Protein AF-A0A520C4J8-F1 (afdb_monomer_lite)

Foldseek 3Di:
DDDPPQDQDAPDDDDDDDQDWRWRKDWPDALVDPPRQKTWIWTQTNVRDIDIWMWGADPVRFTDGPDPVCLCVQSVPDDVRQWDKDFLQDPVCCRPPLNRLLVSLVDGSSHPLRIDTAHPQQQDDDPVLLNVVNVVVLVVVCVVPVPDHNNRSNVSVSVQSVQLVVQCVVCNRHYSSPGDRD

Secondary structure (DSSP, 8-state):
--------B-----SS------BEEEEES-TTSTT-SEEEEEEEPTTS-EEEEEEEE-TTSPEE---TTHHHHHTTPPTT--SEEEESS-GGGTTSHHHHHHHTTT--TTSGGGEEEE-TTTS-S-HHHHHHHHHHHHHHHHHH-TT--HHHHHHHHHHHHHHHHHHHHH-TTS-GGG----

Radius of gyration: 16.21 Å; chains: 1; bounding box: 44×29×43 Å

Sequence (182 aa):
MPTSNGVIYTIQGDGVNATLSFAATIPIAGWTATTAKYVRKTVILSNGAKRTLVWQKNAAGVISFGDRGLLRKVLGLAVGDARKAHHVMPWEHCSEDIIQKAAGGDFHMNELLNGIPLTTAQHSGSHALYNQKVGLKLQELWNLNPNMSSQQAQTAVRNLAAQIKNWIYTHPNESINNVIIP

Structure (mmCIF, N/CA/C/O backbone):
data_AF-A0A520C4J8-F1
#
_entry.id   AF-A0A520C4J8-F1
#
loop_
_atom_site.group_PDB
_atom_site.id
_atom_site.type_symbol
_atom_site.label_atom_id
_atom_site.label_alt_id
_atom_site.label_comp_id
_atom_site.label_asym_id
_atom_site.label_entity_id
_atom_site.label_seq_id
_atom_site.pdbx_PDB_ins_code
_atom_site.Cartn_x
_atom_site.Cartn_y
_atom_site.Cartn_z
_atom_site.occupancy
_atom_site.B_iso_or_equiv
_atom_site.auth_seq_id
_atom_site.auth_comp_id
_atom_site.auth_asym_id
_atom_site.auth_atom_id
_atom_site.pdbx_PDB_model_num
ATOM 1 N N . MET A 1 1 ? -27.137 16.235 11.930 1.00 27.80 1 MET A N 1
ATOM 2 C CA . MET A 1 1 ? -26.882 16.522 10.502 1.00 27.80 1 MET A CA 1
ATOM 3 C C . MET A 1 1 ? -25.434 16.148 10.195 1.00 27.80 1 MET A C 1
ATOM 5 O O . MET A 1 1 ? -24.569 16.940 10.542 1.00 27.80 1 MET A O 1
ATOM 9 N N . PRO A 1 2 ? -25.098 14.964 9.656 1.00 35.78 2 PRO A N 1
ATOM 10 C CA . PRO A 1 2 ? -23.732 14.717 9.216 1.00 35.78 2 PRO A CA 1
ATOM 11 C C . PRO A 1 2 ? -23.594 15.120 7.745 1.00 35.78 2 PRO A C 1
ATOM 13 O O . PRO A 1 2 ? -24.166 14.494 6.855 1.00 35.78 2 PRO A O 1
ATOM 16 N N . THR A 1 3 ? -22.838 16.187 7.503 1.00 27.34 3 THR A N 1
ATOM 17 C CA . THR A 1 3 ? -22.383 16.628 6.183 1.00 27.34 3 THR A CA 1
ATOM 18 C C . THR A 1 3 ? -21.347 15.638 5.654 1.00 27.34 3 THR A C 1
ATOM 20 O O . THR A 1 3 ? -20.241 15.533 6.186 1.00 27.34 3 THR A O 1
ATOM 23 N N . SER A 1 4 ? -21.703 14.877 4.620 1.00 32.25 4 SER A N 1
ATOM 24 C CA . SER A 1 4 ? -20.758 14.044 3.875 1.00 32.25 4 SER A CA 1
ATOM 25 C C . SER A 1 4 ? -19.831 14.948 3.056 1.00 32.25 4 SER A C 1
ATOM 27 O O . SER A 1 4 ? -20.133 15.286 1.916 1.00 32.25 4 SER A O 1
ATOM 29 N N . ASN A 1 5 ? -18.710 15.368 3.641 1.00 31.20 5 ASN A N 1
ATOM 30 C CA . ASN A 1 5 ? -17.668 16.086 2.912 1.00 31.20 5 ASN A CA 1
ATOM 31 C C . ASN A 1 5 ? -16.913 15.076 2.036 1.00 31.20 5 ASN A C 1
ATOM 33 O O . ASN A 1 5 ? -16.029 14.363 2.508 1.00 31.20 5 ASN A O 1
ATOM 37 N N . GLY A 1 6 ? -17.312 14.962 0.769 1.00 34.34 6 GLY A N 1
ATOM 38 C CA . GLY A 1 6 ? -16.593 14.169 -0.225 1.00 34.34 6 GLY A CA 1
ATOM 39 C C . GLY A 1 6 ? -15.240 14.811 -0.523 1.00 34.34 6 GLY A C 1
ATOM 40 O O . GLY A 1 6 ? -15.180 15.843 -1.184 1.00 34.34 6 GLY A O 1
ATOM 41 N N . VAL A 1 7 ? -14.154 14.215 -0.031 1.00 36.91 7 VAL A N 1
ATOM 42 C CA . VAL A 1 7 ? -12.791 14.641 -0.371 1.00 36.91 7 VAL A CA 1
ATOM 43 C C . VAL A 1 7 ? -12.438 14.052 -1.736 1.00 36.91 7 VAL A C 1
ATOM 45 O O . VAL A 1 7 ? -12.295 12.839 -1.893 1.00 36.91 7 VAL A O 1
ATOM 48 N N . ILE A 1 8 ? -12.323 14.917 -2.742 1.00 40.69 8 ILE A N 1
ATOM 49 C CA . ILE A 1 8 ? -11.822 14.553 -4.069 1.00 40.69 8 ILE A CA 1
ATOM 50 C C . ILE A 1 8 ? -10.293 14.557 -3.991 1.00 40.69 8 ILE A C 1
ATOM 52 O O . ILE A 1 8 ? -9.687 15.602 -3.777 1.00 40.69 8 ILE A O 1
ATOM 56 N N . TYR A 1 9 ? -9.663 13.395 -4.163 1.00 41.91 9 TYR A N 1
ATOM 57 C CA . TYR A 1 9 ? -8.207 13.296 -4.239 1.00 41.91 9 TYR A CA 1
ATOM 58 C C . TYR A 1 9 ? -7.751 13.467 -5.692 1.00 41.91 9 TYR A C 1
ATOM 60 O O . TYR A 1 9 ? -7.893 12.562 -6.516 1.00 41.91 9 TYR A O 1
ATOM 68 N N . THR A 1 10 ? -7.172 14.620 -6.015 1.00 43.59 10 THR A N 1
ATOM 69 C CA . THR A 1 10 ? -6.452 14.834 -7.275 1.00 43.59 10 THR A CA 1
ATOM 70 C C . THR A 1 10 ? -4.987 14.459 -7.076 1.00 43.59 10 THR A C 1
ATOM 72 O O . THR A 1 10 ? -4.240 15.190 -6.432 1.00 43.59 10 THR A O 1
ATOM 75 N N . ILE A 1 11 ? -4.560 13.310 -7.606 1.00 49.72 11 ILE A N 1
ATOM 76 C CA . ILE A 1 11 ? -3.132 12.977 -7.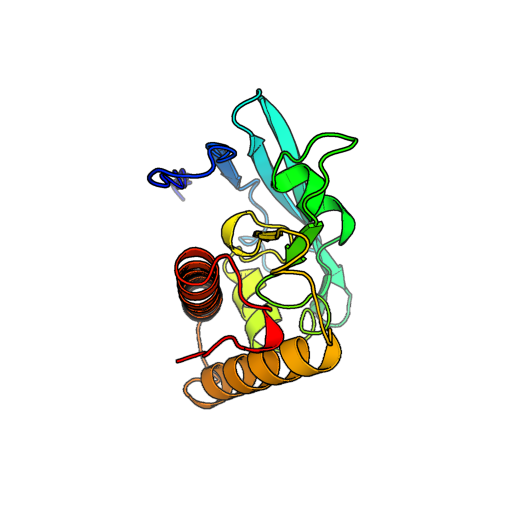674 1.00 49.72 11 ILE A CA 1
ATOM 77 C C . ILE A 1 11 ? -2.581 13.636 -8.937 1.00 49.72 11 ILE A C 1
ATOM 79 O O . ILE A 1 11 ? -2.686 13.092 -10.034 1.00 49.72 11 ILE A O 1
ATOM 83 N N . GLN A 1 12 ? -2.055 14.843 -8.773 1.00 39.50 12 GLN A N 1
ATOM 84 C CA . GLN A 1 12 ? -1.298 15.543 -9.801 1.00 39.50 12 GLN A CA 1
ATOM 85 C C . GLN A 1 12 ? 0.124 14.974 -9.787 1.00 39.50 12 GLN A C 1
ATOM 87 O O . GLN A 1 12 ? 0.702 14.793 -8.718 1.00 39.50 12 GLN A O 1
ATOM 92 N N . GLY A 1 13 ? 0.669 14.622 -10.946 1.00 43.41 13 GLY A N 1
ATOM 93 C CA . GLY A 1 13 ? 2.045 14.148 -11.034 1.00 43.41 13 GLY A CA 1
ATOM 94 C C . GLY A 1 13 ? 2.748 14.803 -12.200 1.00 43.41 13 GLY A C 1
ATOM 95 O O . GLY A 1 13 ? 2.216 14.853 -13.309 1.00 43.41 13 GLY A O 1
ATOM 96 N N . ASP A 1 14 ? 3.929 15.323 -11.901 1.00 36.53 14 ASP A N 1
ATOM 97 C CA . ASP A 1 14 ? 4.801 15.972 -12.859 1.00 36.53 14 ASP A CA 1
ATOM 98 C C . ASP A 1 14 ? 5.512 14.941 -13.749 1.00 36.53 14 ASP A C 1
ATOM 100 O O . ASP A 1 14 ? 6.178 14.011 -13.291 1.00 36.53 14 ASP A O 1
ATOM 104 N N . GLY A 1 15 ? 5.399 15.153 -15.060 1.00 39.50 15 GLY A N 1
ATOM 105 C CA . GLY A 1 15 ? 6.589 15.295 -15.896 1.00 39.50 15 GLY A CA 1
ATOM 106 C C . GLY A 1 15 ? 6.961 14.176 -16.865 1.00 39.50 15 GLY A C 1
ATOM 107 O O . GLY A 1 15 ? 7.181 14.492 -18.028 1.00 39.50 15 GLY A O 1
ATOM 108 N N . VAL A 1 16 ? 7.098 12.905 -16.452 1.00 39.94 16 VAL A N 1
ATOM 109 C CA . VAL A 1 16 ? 7.885 11.960 -17.298 1.00 39.94 16 VAL A CA 1
ATOM 110 C C . VAL A 1 16 ? 7.236 10.598 -17.595 1.00 39.94 16 VAL A C 1
ATOM 112 O O . VAL A 1 16 ? 7.769 9.848 -18.398 1.00 39.94 16 VAL A O 1
ATOM 115 N N . ASN A 1 17 ? 6.048 10.267 -17.072 1.00 39.53 17 ASN A N 1
ATOM 116 C CA . ASN A 1 17 ? 5.248 9.142 -17.600 1.00 39.53 17 ASN A CA 1
ATOM 117 C C . ASN A 1 17 ? 3.763 9.285 -17.226 1.00 39.53 17 ASN A C 1
ATOM 119 O O . ASN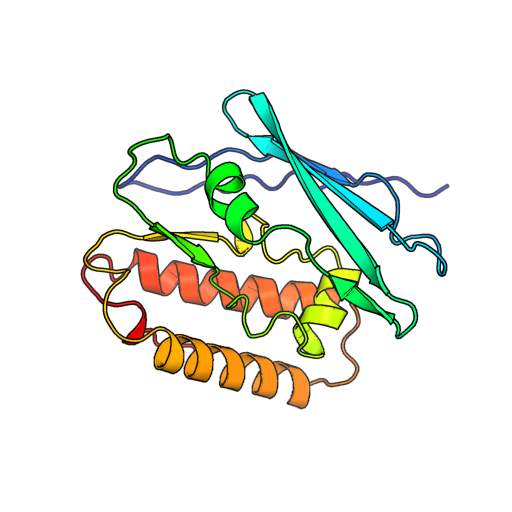 A 1 17 ? 3.275 8.734 -16.236 1.00 39.53 17 ASN A O 1
ATOM 123 N N . ALA A 1 18 ? 3.039 10.061 -18.033 1.00 38.69 18 ALA A N 1
ATOM 124 C CA . ALA A 1 18 ? 1.620 10.348 -17.873 1.00 38.69 18 ALA A CA 1
ATOM 125 C C . ALA A 1 18 ? 0.751 9.085 -18.050 1.00 38.69 18 ALA A C 1
ATOM 127 O O . ALA A 1 18 ? 0.352 8.698 -19.146 1.00 38.69 18 ALA A O 1
ATOM 128 N N . THR A 1 19 ? 0.408 8.435 -16.942 1.00 40.59 19 THR A N 1
ATOM 129 C CA . THR A 1 19 ? -0.822 7.631 -16.833 1.00 40.59 19 THR A CA 1
ATOM 130 C C . THR A 1 19 ? -1.435 7.845 -15.452 1.00 40.59 19 THR A C 1
ATOM 132 O O . THR A 1 19 ? -1.677 6.908 -14.698 1.00 40.59 19 THR A O 1
ATOM 135 N N . LEU A 1 20 ? -1.630 9.108 -15.075 1.00 45.38 20 LEU A N 1
ATOM 136 C CA . LEU A 1 20 ? -2.304 9.459 -13.831 1.00 45.38 20 LEU A CA 1
ATOM 137 C C . LEU A 1 20 ? -3.797 9.612 -14.103 1.00 45.38 20 LEU A C 1
ATOM 139 O O . LEU A 1 20 ? -4.229 10.463 -14.876 1.00 45.38 20 LEU A O 1
ATOM 143 N N . SER A 1 21 ? -4.589 8.738 -13.487 1.00 45.47 21 SER A N 1
ATOM 144 C CA . SER A 1 21 ? -6.041 8.870 -13.481 1.00 45.47 21 SER A CA 1
ATOM 145 C C . SER A 1 21 ? -6.438 9.851 -12.382 1.00 45.47 21 SER A C 1
ATOM 147 O O . SER A 1 21 ? -6.218 9.574 -11.204 1.00 45.47 21 SER A O 1
ATOM 149 N N . PHE A 1 22 ? -7.052 10.977 -12.751 1.00 46.56 22 PHE A N 1
ATOM 150 C CA . PHE A 1 22 ? -7.845 11.775 -11.817 1.00 46.56 22 PHE A CA 1
ATOM 151 C C . PHE A 1 22 ? -8.946 10.874 -11.244 1.00 46.56 22 PHE A C 1
ATOM 153 O O . PHE A 1 22 ? -9.704 10.279 -12.011 1.00 46.56 22 PHE A O 1
ATOM 160 N N . ALA A 1 23 ? -8.985 10.722 -9.918 1.00 51.03 23 ALA A N 1
ATOM 161 C CA . ALA A 1 23 ? -9.887 9.802 -9.241 1.00 51.03 23 ALA A CA 1
ATOM 162 C C . ALA A 1 23 ? -10.861 10.548 -8.322 1.00 51.03 23 ALA A C 1
ATOM 164 O O . ALA A 1 23 ? -10.526 10.890 -7.189 1.00 51.03 23 ALA A O 1
ATOM 165 N N . ALA A 1 24 ? -12.100 10.758 -8.775 1.00 51.16 24 ALA A N 1
ATOM 166 C CA . ALA A 1 24 ? -13.166 11.170 -7.865 1.00 51.16 24 ALA A CA 1
ATOM 167 C C . ALA A 1 24 ? -13.575 9.956 -7.018 1.00 51.16 24 ALA A C 1
ATOM 169 O O . ALA A 1 24 ? -13.951 8.907 -7.550 1.00 51.16 24 ALA A O 1
ATOM 170 N N . THR A 1 25 ? -13.460 10.091 -5.699 1.00 53.34 25 THR A N 1
ATOM 171 C CA . THR A 1 25 ? -13.790 9.037 -4.740 1.00 53.34 25 THR A CA 1
ATOM 172 C C . THR A 1 25 ? -15.072 9.417 -4.019 1.00 53.34 25 THR A C 1
ATOM 174 O O . THR A 1 25 ? -15.101 10.399 -3.283 1.00 53.34 25 THR A O 1
ATOM 177 N N . ILE A 1 26 ? -16.138 8.646 -4.234 1.00 55.16 26 ILE A N 1
ATOM 178 C CA . ILE A 1 26 ? -17.414 8.852 -3.540 1.00 55.16 26 ILE A CA 1
ATOM 179 C C . ILE A 1 26 ? -17.535 7.767 -2.464 1.00 55.16 26 ILE A C 1
ATOM 181 O O . ILE A 1 26 ? -17.667 6.583 -2.817 1.00 55.16 26 ILE A O 1
ATOM 185 N N . PRO A 1 27 ? -17.472 8.123 -1.166 1.00 54.81 27 PRO A N 1
ATOM 186 C CA . PRO A 1 27 ? -17.758 7.171 -0.106 1.00 54.81 27 PRO A CA 1
ATOM 187 C C . PRO A 1 27 ? -19.246 6.808 -0.164 1.00 54.81 27 PRO A C 1
ATOM 189 O O . PRO A 1 27 ? -20.109 7.680 -0.077 1.00 54.81 27 PRO A O 1
ATOM 192 N N . ILE A 1 28 ? -19.563 5.521 -0.311 1.00 53.94 28 ILE A N 1
ATOM 193 C CA . ILE A 1 28 ? -20.928 5.032 -0.101 1.00 53.94 28 ILE A CA 1
ATOM 194 C C . ILE A 1 28 ? -20.986 4.683 1.384 1.00 53.94 28 ILE A C 1
ATOM 196 O O . ILE A 1 28 ? -20.306 3.756 1.825 1.00 53.94 28 ILE A O 1
ATOM 200 N N . ALA A 1 29 ? -21.704 5.501 2.157 1.00 51.22 29 ALA A N 1
ATOM 201 C CA . ALA A 1 29 ? -21.767 5.436 3.615 1.00 51.22 29 ALA A CA 1
ATOM 202 C C . ALA A 1 29 ? -21.862 3.986 4.131 1.00 51.22 29 ALA A C 1
ATOM 204 O O . ALA A 1 29 ? -22.752 3.235 3.736 1.00 51.22 29 ALA A O 1
ATOM 205 N N . GLY A 1 30 ? -20.926 3.598 5.002 1.00 49.72 30 GLY A N 1
ATOM 206 C CA . GLY A 1 30 ? -20.876 2.254 5.582 1.00 49.72 30 GLY A CA 1
ATOM 207 C C . GLY A 1 30 ? -20.142 2.200 6.919 1.00 49.72 30 GLY A C 1
ATOM 208 O O . GLY A 1 30 ? -20.651 1.612 7.859 1.00 49.72 30 GLY A O 1
ATOM 209 N N . TRP A 1 31 ? -19.013 2.896 7.079 1.00 54.88 31 TRP A N 1
ATOM 210 C CA . TRP A 1 31 ? -18.267 2.893 8.351 1.00 54.88 31 TRP A CA 1
ATOM 211 C C . TRP A 1 31 ? -18.985 3.575 9.531 1.00 54.88 31 TRP A C 1
ATOM 213 O O . TRP A 1 31 ? -18.548 3.432 10.668 1.00 54.88 31 TRP A O 1
ATOM 223 N N . THR A 1 32 ? -20.081 4.306 9.295 1.00 51.31 32 THR A N 1
ATOM 224 C CA . THR A 1 32 ? -20.830 5.025 10.341 1.00 51.31 32 THR A CA 1
ATOM 225 C C . THR A 1 32 ? -21.759 4.136 11.170 1.00 51.31 32 THR A C 1
ATOM 227 O O . THR A 1 32 ? -22.229 4.576 12.216 1.00 51.31 32 THR A O 1
ATOM 230 N N . ALA A 1 33 ? -22.021 2.897 10.742 1.00 56.47 33 ALA A N 1
ATOM 231 C CA . ALA A 1 33 ? -22.778 1.924 11.521 1.00 56.47 33 ALA A CA 1
ATOM 232 C C . ALA A 1 33 ? -21.819 0.892 12.131 1.00 56.47 33 ALA A C 1
ATOM 234 O O . ALA A 1 33 ? -21.119 0.185 11.407 1.00 56.47 33 ALA A O 1
ATOM 235 N N . THR A 1 34 ? -21.821 0.751 13.459 1.00 51.22 34 THR A N 1
ATOM 236 C CA . THR A 1 34 ? -20.976 -0.200 14.216 1.00 51.22 34 THR A CA 1
ATOM 237 C C . THR A 1 34 ? -21.133 -1.658 13.744 1.00 51.22 34 THR A C 1
ATOM 239 O O . THR A 1 34 ? -20.258 -2.492 13.971 1.00 51.22 34 THR A O 1
ATOM 242 N N . THR A 1 35 ? -22.234 -1.963 13.050 1.00 57.34 35 THR A N 1
ATOM 243 C CA . THR A 1 35 ? -22.610 -3.279 12.513 1.00 57.34 35 THR A CA 1
ATOM 244 C C . THR A 1 35 ? -22.330 -3.457 11.019 1.00 57.34 35 THR A C 1
ATOM 246 O O . THR A 1 35 ? -22.670 -4.502 10.459 1.00 57.34 35 THR A O 1
ATOM 249 N N . ALA A 1 36 ? -21.738 -2.471 10.338 1.00 65.38 36 ALA A N 1
ATOM 250 C CA . ALA A 1 36 ? -21.534 -2.546 8.898 1.00 65.38 36 ALA A CA 1
ATOM 251 C C . ALA A 1 36 ? -20.595 -3.699 8.520 1.00 65.38 36 ALA A C 1
ATOM 253 O O . ALA A 1 36 ? -19.377 -3.645 8.681 1.00 65.38 36 ALA A O 1
ATOM 254 N N . LYS A 1 37 ? -21.197 -4.764 7.989 1.00 72.38 37 LYS A N 1
ATOM 255 C CA . LYS A 1 37 ? -20.499 -5.951 7.484 1.00 72.38 37 LYS A CA 1
ATOM 256 C C . LYS A 1 37 ? -19.856 -5.705 6.116 1.00 72.38 37 LYS A C 1
ATOM 258 O O . LYS A 1 37 ? -18.888 -6.374 5.763 1.00 72.38 37 LYS A O 1
ATOM 263 N N . TYR A 1 38 ? -20.391 -4.741 5.366 1.00 80.88 38 TYR A N 1
ATOM 264 C CA . TYR A 1 38 ? -19.965 -4.394 4.017 1.00 80.88 38 TYR A CA 1
ATOM 265 C C . TYR A 1 38 ? -19.869 -2.881 3.872 1.00 80.88 38 TYR A C 1
ATOM 267 O O . TYR A 1 38 ? -20.857 -2.176 4.069 1.00 80.88 38 TYR A O 1
ATOM 275 N N . VAL A 1 39 ? -18.699 -2.396 3.468 1.00 86.94 39 VAL A N 1
ATOM 276 C CA . VAL A 1 39 ? -18.497 -0.999 3.074 1.00 86.94 39 VAL A CA 1
ATOM 277 C C . VAL A 1 39 ? -18.049 -0.964 1.622 1.00 86.94 39 VAL A C 1
ATOM 279 O O . VAL A 1 39 ? -17.351 -1.870 1.161 1.00 86.94 39 VAL A O 1
ATOM 282 N N . ARG A 1 40 ? -18.474 0.058 0.875 1.00 86.81 40 ARG A N 1
ATOM 283 C CA . ARG A 1 40 ? -18.131 0.217 -0.539 1.00 86.81 40 ARG A CA 1
ATOM 284 C C . ARG A 1 40 ? -17.644 1.626 -0.828 1.00 86.81 40 ARG A C 1
ATOM 286 O O . ARG A 1 40 ? -18.180 2.604 -0.316 1.00 86.81 40 ARG A O 1
ATOM 293 N N . LYS A 1 41 ? -16.659 1.727 -1.711 1.00 86.44 41 LYS A N 1
ATOM 294 C CA . LYS A 1 41 ? -16.135 3.001 -2.203 1.00 86.44 41 LYS A CA 1
ATOM 295 C C . LYS A 1 41 ? -15.984 2.931 -3.702 1.00 86.44 41 LYS A C 1
ATOM 297 O O . LYS A 1 41 ? -15.349 2.012 -4.212 1.00 86.44 41 LYS A O 1
ATOM 302 N N . THR A 1 42 ? -16.575 3.887 -4.408 1.00 86.12 42 THR A N 1
ATOM 303 C CA . THR A 1 42 ? -16.452 3.944 -5.865 1.00 86.12 42 THR A CA 1
ATOM 304 C C . THR A 1 42 ? -15.357 4.925 -6.244 1.00 86.12 42 THR A C 1
ATOM 306 O O . THR A 1 42 ? -15.400 6.091 -5.858 1.00 86.12 42 THR A O 1
ATOM 309 N N . VAL A 1 43 ? -14.395 4.425 -7.011 1.00 85.06 43 VAL A N 1
ATOM 310 C CA . VAL A 1 43 ? -13.335 5.183 -7.667 1.00 85.06 43 VAL A CA 1
ATOM 311 C C . VAL A 1 43 ? -13.751 5.391 -9.117 1.00 85.06 43 VAL A C 1
ATOM 313 O O . VAL A 1 43 ? -14.033 4.423 -9.829 1.00 85.06 43 VAL A O 1
ATOM 316 N N . ILE A 1 44 ? -13.816 6.645 -9.549 1.00 83.94 44 ILE A N 1
ATOM 317 C CA . ILE A 1 44 ? -14.094 7.014 -10.939 1.00 83.94 44 ILE A CA 1
ATOM 318 C C . ILE A 1 44 ? -12.773 7.428 -11.574 1.00 83.94 44 ILE A C 1
ATOM 320 O O . ILE A 1 44 ? -12.169 8.388 -11.117 1.00 83.94 44 ILE A O 1
ATOM 324 N N . LEU A 1 45 ? -12.324 6.696 -12.589 1.00 81.38 45 LEU A N 1
ATOM 325 C CA . LEU A 1 45 ? -11.083 6.968 -13.316 1.00 81.38 45 LEU A CA 1
ATOM 326 C C . LEU A 1 45 ? -11.265 8.137 -14.293 1.00 81.38 45 LEU A C 1
ATOM 328 O O . LEU A 1 45 ? -12.389 8.479 -14.661 1.00 81.38 45 LEU A O 1
ATOM 332 N N . SER A 1 46 ? -10.159 8.694 -14.788 1.00 74.44 46 SER A N 1
ATOM 333 C CA . SER A 1 46 ? -10.173 9.818 -15.738 1.00 74.44 46 SER A CA 1
ATOM 334 C C . SER A 1 46 ? -10.900 9.504 -17.048 1.00 74.44 46 SER A C 1
ATOM 336 O O . SER A 1 46 ? -11.473 10.394 -17.663 1.00 74.44 46 SER A O 1
ATOM 338 N N . ASN A 1 47 ? -10.936 8.234 -17.454 1.00 76.56 47 ASN A N 1
ATOM 339 C CA . ASN A 1 47 ? -11.698 7.763 -18.614 1.00 76.56 47 ASN A CA 1
ATOM 340 C C . ASN A 1 47 ? -13.191 7.508 -18.312 1.00 76.56 47 ASN A C 1
ATOM 342 O O . ASN A 1 47 ? -13.879 6.866 -19.103 1.00 76.56 47 ASN A O 1
ATOM 346 N N . GLY A 1 48 ? -13.686 7.928 -17.145 1.00 81.56 48 GLY A N 1
ATOM 347 C CA . GLY A 1 48 ? -15.065 7.725 -16.696 1.00 81.56 48 GLY A CA 1
ATOM 348 C C . GLY A 1 48 ? -15.375 6.312 -16.192 1.00 81.56 48 GLY A C 1
ATOM 349 O O . GLY A 1 48 ? -16.468 6.074 -15.667 1.00 81.56 48 GLY A O 1
ATOM 350 N N . ALA A 1 49 ? -14.441 5.360 -16.300 1.00 85.44 49 ALA A N 1
ATOM 351 C CA . ALA A 1 49 ? -14.671 4.002 -15.829 1.00 85.44 49 ALA A CA 1
ATOM 352 C C . ALA A 1 49 ? -14.741 3.956 -14.297 1.00 85.44 49 ALA A C 1
ATOM 354 O O . ALA A 1 49 ? -13.910 4.522 -13.588 1.00 85.44 49 ALA A O 1
ATOM 355 N N . LYS A 1 50 ? -15.732 3.229 -13.778 1.00 88.75 50 LYS A N 1
ATOM 356 C CA . LYS A 1 50 ? -15.976 3.099 -12.337 1.00 88.75 50 LYS A CA 1
ATOM 357 C C . LYS A 1 50 ? -15.405 1.788 -11.808 1.00 88.75 50 LYS A C 1
ATOM 359 O O . LYS A 1 50 ? -15.518 0.744 -12.461 1.00 88.75 50 LYS A O 1
ATOM 364 N N . ARG A 1 51 ? -14.791 1.827 -10.628 1.00 89.38 51 ARG A N 1
ATOM 365 C CA . ARG A 1 51 ? -14.303 0.659 -9.880 1.00 89.38 51 ARG A CA 1
ATOM 366 C C . ARG A 1 51 ? -14.815 0.740 -8.454 1.00 89.38 51 ARG A C 1
ATOM 368 O O . ARG A 1 51 ? -14.696 1.784 -7.826 1.00 89.38 51 ARG A O 1
ATOM 375 N N . THR A 1 52 ? -15.362 -0.351 -7.937 1.00 90.62 52 THR A N 1
ATOM 376 C CA . THR A 1 52 ? -15.865 -0.398 -6.562 1.00 90.62 52 THR A CA 1
ATOM 377 C C . THR A 1 52 ? -14.910 -1.199 -5.694 1.00 90.62 52 THR A C 1
ATOM 379 O O . THR A 1 52 ? -14.690 -2.383 -5.926 1.00 90.62 52 THR A O 1
ATOM 382 N N . LEU A 1 53 ? -14.349 -0.526 -4.700 1.00 92.69 53 LEU A N 1
ATOM 383 C CA . LEU A 1 53 ? -13.583 -1.100 -3.607 1.00 92.69 53 LEU A CA 1
ATOM 384 C C . LEU A 1 53 ? -14.560 -1.585 -2.534 1.00 92.69 53 LEU A C 1
ATOM 386 O O . LEU A 1 53 ? -15.561 -0.910 -2.269 1.00 92.69 53 LEU A O 1
ATOM 390 N N . VAL A 1 54 ? -14.296 -2.750 -1.949 1.00 91.94 54 VAL A N 1
ATOM 391 C CA . VAL A 1 54 ? -15.203 -3.403 -1.001 1.00 91.94 54 VAL A CA 1
ATOM 392 C C . VAL A 1 54 ? -14.413 -3.850 0.216 1.00 91.94 54 VAL A C 1
ATOM 394 O O . VAL A 1 54 ? -13.482 -4.640 0.096 1.00 91.94 54 VAL A O 1
ATOM 397 N N . TRP A 1 55 ? -14.850 -3.395 1.385 1.00 92.62 55 TRP A N 1
ATOM 398 C CA . TRP A 1 55 ? -14.436 -3.955 2.662 1.00 92.62 55 TRP A CA 1
ATOM 399 C C . TRP A 1 55 ? -15.524 -4.902 3.130 1.00 92.62 55 TRP A C 1
ATOM 401 O O . TRP A 1 55 ? -16.691 -4.511 3.229 1.00 92.62 55 TRP A O 1
ATOM 411 N N . GLN A 1 56 ? -15.148 -6.137 3.430 1.00 92.12 56 GLN A N 1
ATOM 412 C CA . GLN A 1 56 ? -16.047 -7.122 4.013 1.00 92.12 56 GLN A CA 1
ATOM 413 C C . GLN A 1 56 ? -15.478 -7.587 5.348 1.00 92.12 56 GLN A C 1
ATOM 415 O O . GLN A 1 56 ? -14.423 -8.222 5.390 1.00 92.12 56 GLN A O 1
ATOM 420 N N . LYS A 1 57 ? -16.196 -7.283 6.430 1.00 90.12 57 LYS A N 1
ATOM 421 C CA . LYS A 1 57 ? -15.845 -7.677 7.794 1.00 90.12 57 LYS A CA 1
ATOM 422 C C . LYS A 1 57 ? -16.408 -9.068 8.088 1.00 90.12 57 LYS A C 1
ATOM 424 O O . LYS A 1 57 ? -17.600 -9.317 7.884 1.00 90.12 57 LYS A O 1
ATOM 429 N N . ASN A 1 58 ? -15.561 -9.994 8.525 1.00 89.44 58 ASN A N 1
ATOM 430 C CA . ASN A 1 58 ? -15.988 -11.332 8.935 1.00 89.44 58 ASN A CA 1
ATOM 431 C C . ASN A 1 58 ? -16.497 -11.342 10.393 1.00 89.44 58 ASN A C 1
ATOM 433 O O . ASN A 1 58 ? -16.490 -10.317 11.075 1.00 89.44 58 ASN A O 1
ATOM 437 N N . ALA A 1 59 ? -16.956 -12.502 10.877 1.00 86.88 59 ALA A N 1
ATOM 438 C CA . ALA A 1 59 ? -17.489 -12.643 12.237 1.00 86.88 59 ALA A CA 1
ATOM 439 C C . ALA A 1 59 ? -16.442 -12.377 13.338 1.00 86.88 59 ALA A C 1
ATOM 441 O O . ALA A 1 59 ? -16.801 -11.891 14.403 1.00 86.88 59 ALA A O 1
ATOM 442 N N . ALA A 1 60 ? -15.158 -12.631 13.063 1.00 87.12 60 ALA A N 1
ATOM 443 C CA . ALA A 1 60 ? -14.041 -12.324 13.962 1.00 87.12 60 ALA A CA 1
ATOM 444 C C . ALA A 1 60 ? -13.623 -10.841 13.919 1.00 87.12 60 ALA A C 1
ATOM 446 O O . ALA A 1 60 ? -12.701 -10.426 14.611 1.00 87.12 60 ALA A O 1
ATOM 447 N N . GLY A 1 61 ? -14.283 -10.031 13.090 1.00 87.00 61 GLY A N 1
ATOM 448 C CA . GLY A 1 61 ? -14.006 -8.612 12.948 1.00 87.00 61 GLY A CA 1
ATOM 449 C C . GLY A 1 61 ? -12.861 -8.256 11.999 1.00 87.00 61 GLY A C 1
ATOM 450 O O . GLY A 1 61 ? -12.602 -7.067 11.825 1.00 87.00 61 GLY A O 1
ATOM 451 N N . VAL A 1 62 ? -12.247 -9.242 11.342 1.00 91.88 62 VAL A N 1
ATOM 452 C CA . VAL A 1 62 ? -11.196 -9.038 10.336 1.00 91.88 62 VAL A CA 1
ATOM 453 C C . VAL A 1 62 ? -11.821 -8.601 9.015 1.00 91.88 62 VAL A C 1
ATOM 455 O O . VAL A 1 62 ? -12.818 -9.164 8.549 1.00 91.88 62 VAL A O 1
ATOM 458 N N . ILE A 1 63 ? -11.225 -7.587 8.406 1.00 94.38 63 ILE A N 1
ATOM 459 C CA . ILE A 1 63 ? -11.652 -6.966 7.162 1.00 94.38 63 ILE A CA 1
ATOM 460 C C . ILE A 1 63 ? -10.889 -7.588 5.994 1.00 94.38 63 ILE A C 1
ATOM 462 O O . ILE A 1 63 ? -9.660 -7.599 5.958 1.00 94.38 63 ILE A O 1
ATOM 466 N N . SER A 1 64 ? -11.641 -8.060 5.006 1.00 94.94 64 SER A N 1
ATOM 467 C CA . SER A 1 64 ? -11.145 -8.449 3.686 1.00 94.94 64 SER A CA 1
ATOM 468 C C . SER A 1 64 ? -11.355 -7.317 2.675 1.00 94.94 64 SER A C 1
ATOM 470 O O . SER A 1 64 ? -12.325 -6.565 2.776 1.00 94.94 64 SER A O 1
ATOM 472 N N . PHE A 1 65 ? -10.457 -7.212 1.692 1.00 95.88 65 PHE A N 1
ATOM 473 C CA . PHE A 1 65 ? -10.402 -6.119 0.703 1.00 95.88 65 PHE A CA 1
ATOM 474 C C . PHE A 1 65 ? -10.839 -6.551 -0.713 1.00 95.88 65 PHE A C 1
ATOM 476 O O . PHE A 1 65 ? -10.493 -5.917 -1.715 1.00 95.88 65 PHE A O 1
ATOM 483 N N . GLY A 1 66 ? -11.560 -7.672 -0.810 1.00 93.56 66 GLY A N 1
ATOM 484 C CA . GLY A 1 66 ? -11.996 -8.254 -2.078 1.00 93.56 66 GLY A CA 1
ATOM 485 C C . GLY A 1 66 ? -10.844 -8.800 -2.929 1.00 93.56 66 GLY A C 1
ATOM 486 O O . GLY A 1 66 ? -9.900 -9.397 -2.417 1.00 93.56 66 GLY A O 1
ATOM 487 N N . ASP A 1 67 ? -10.949 -8.620 -4.246 1.00 94.25 67 ASP A N 1
ATOM 488 C CA . ASP A 1 67 ? -10.000 -9.151 -5.230 1.00 94.25 67 ASP A CA 1
ATOM 489 C C . ASP A 1 67 ? -8.722 -8.299 -5.325 1.00 94.25 67 ASP A C 1
ATOM 491 O O . ASP A 1 67 ? -8.772 -7.132 -5.722 1.00 94.25 67 ASP A O 1
ATOM 495 N N . ARG A 1 68 ? -7.558 -8.895 -5.038 1.00 94.06 68 ARG A N 1
ATOM 496 C CA . ARG A 1 68 ? -6.230 -8.276 -5.214 1.00 94.06 68 ARG A CA 1
ATOM 497 C C . ARG A 1 68 ? -5.984 -7.791 -6.649 1.00 94.06 68 ARG A C 1
ATOM 499 O O . ARG A 1 68 ? -5.318 -6.776 -6.854 1.00 94.06 68 ARG A O 1
ATOM 506 N N . GLY A 1 69 ? -6.529 -8.484 -7.650 1.00 93.75 69 GLY A N 1
ATOM 507 C CA . GLY A 1 69 ? -6.380 -8.142 -9.068 1.00 93.75 69 GLY A CA 1
ATOM 508 C C . GLY A 1 69 ? -7.043 -6.817 -9.463 1.00 93.75 69 GLY A C 1
ATOM 509 O O . GLY A 1 69 ? -6.705 -6.234 -10.501 1.00 93.75 69 GLY A O 1
ATOM 510 N N . LEU A 1 70 ? -7.942 -6.287 -8.625 1.00 95.12 70 LEU A N 1
ATOM 511 C CA . LEU A 1 70 ? -8.641 -5.028 -8.875 1.00 95.12 70 LEU A CA 1
ATOM 512 C C . LEU A 1 70 ? -7.687 -3.831 -8.975 1.00 95.12 70 LEU A C 1
ATOM 514 O O . LEU A 1 70 ? -7.992 -2.893 -9.716 1.00 95.12 70 LEU A O 1
ATOM 518 N N . LEU A 1 71 ? -6.524 -3.868 -8.310 1.00 95.00 71 LEU A N 1
ATOM 519 C CA . LEU A 1 71 ? -5.575 -2.753 -8.334 1.00 95.00 71 LEU A CA 1
ATOM 520 C C . LEU A 1 71 ? -5.161 -2.370 -9.758 1.00 95.00 71 LEU A C 1
ATOM 522 O O . LEU A 1 71 ? -5.152 -1.188 -10.093 1.00 95.00 71 LEU A O 1
ATOM 526 N N . ARG A 1 72 ? -4.886 -3.346 -10.636 1.00 94.19 72 ARG A N 1
ATOM 527 C CA . ARG A 1 72 ? -4.510 -3.060 -12.033 1.00 94.19 72 ARG A CA 1
ATOM 528 C C . ARG A 1 72 ? -5.577 -2.227 -12.741 1.00 94.19 72 ARG A C 1
ATOM 530 O O . ARG A 1 72 ? -5.261 -1.305 -13.488 1.00 94.19 72 ARG A O 1
ATOM 537 N N . LYS A 1 73 ? -6.844 -2.544 -12.471 1.00 92.62 73 LYS A N 1
ATOM 538 C CA . LYS A 1 73 ? -7.993 -1.835 -13.029 1.00 92.62 73 LYS A CA 1
ATOM 539 C C . LYS A 1 73 ? -8.172 -0.452 -12.399 1.00 92.62 73 LYS A C 1
ATOM 541 O O . LYS A 1 73 ? -8.652 0.430 -13.099 1.00 92.62 73 LYS A O 1
ATOM 546 N N . VAL A 1 74 ? -7.820 -0.269 -11.122 1.00 91.44 74 VAL A N 1
ATOM 547 C CA . VAL A 1 74 ? -7.825 1.033 -10.418 1.00 91.44 74 VAL A CA 1
ATOM 548 C C . VAL A 1 74 ? -6.682 1.935 -10.887 1.00 91.44 74 VAL A C 1
ATOM 550 O O . VAL A 1 74 ? -6.849 3.144 -10.957 1.00 91.44 74 VAL A O 1
ATOM 553 N N . LEU A 1 75 ? -5.546 1.362 -11.280 1.00 90.75 75 LEU A N 1
ATOM 554 C CA . LEU A 1 75 ? -4.443 2.099 -11.900 1.00 90.75 75 LEU A CA 1
ATOM 555 C C . LEU A 1 75 ? -4.724 2.492 -13.358 1.00 90.75 75 LEU A C 1
ATOM 557 O O . LEU A 1 75 ? -3.914 3.182 -13.967 1.00 90.75 75 LEU A O 1
ATOM 561 N N . GLY A 1 76 ? -5.842 2.041 -13.936 1.00 89.69 76 GLY A N 1
ATOM 562 C CA . GLY A 1 76 ? -6.193 2.337 -15.324 1.00 89.69 76 GLY A CA 1
ATOM 563 C C . GLY A 1 76 ? -5.264 1.688 -16.354 1.00 89.69 76 GLY A C 1
ATOM 564 O O . GLY A 1 76 ? -5.236 2.133 -17.498 1.00 89.69 76 GLY A O 1
ATOM 565 N N . LEU A 1 77 ? -4.511 0.644 -15.982 1.00 89.69 77 LEU A N 1
ATOM 566 C CA . LEU A 1 77 ? -3.595 -0.024 -16.908 1.00 89.69 77 LEU A CA 1
ATOM 567 C C . LEU A 1 77 ? -4.380 -0.820 -17.950 1.00 89.69 77 LEU A C 1
ATOM 569 O O . LEU A 1 77 ? -5.181 -1.698 -17.608 1.00 89.69 77 LEU A O 1
ATOM 573 N N . ALA A 1 78 ? -4.118 -0.530 -19.222 1.00 88.44 78 ALA A N 1
ATOM 574 C CA . ALA A 1 78 ? -4.752 -1.210 -20.338 1.00 88.44 78 ALA A CA 1
ATOM 575 C C . ALA A 1 78 ? -4.367 -2.700 -20.398 1.00 88.44 78 ALA A C 1
ATOM 577 O O . ALA A 1 78 ? -3.357 -3.160 -19.840 1.00 88.44 78 ALA A O 1
ATOM 578 N N . VAL A 1 79 ? -5.188 -3.474 -21.108 1.00 87.44 79 VAL A N 1
ATOM 579 C CA . VAL A 1 79 ? -4.813 -4.830 -21.520 1.00 87.44 79 VAL A CA 1
ATOM 580 C C . VAL A 1 79 ? -3.574 -4.717 -22.412 1.00 87.44 79 VAL A C 1
ATOM 582 O O . VAL A 1 79 ? -3.541 -3.887 -23.312 1.0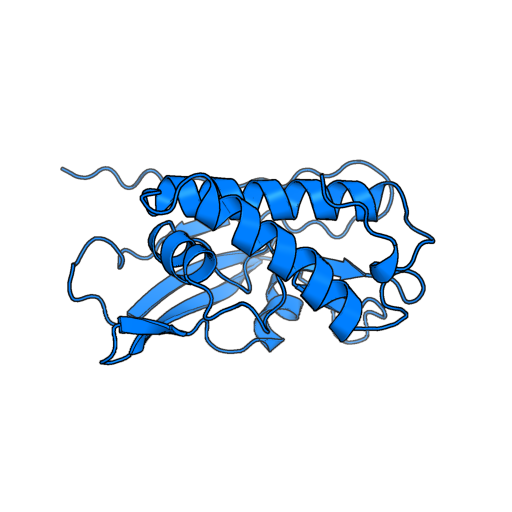0 87.44 79 VAL A O 1
ATOM 585 N N . GLY A 1 80 ? -2.539 -5.507 -22.122 1.00 89.50 80 GLY A N 1
ATOM 586 C CA . GLY A 1 80 ? -1.263 -5.458 -22.844 1.00 89.50 80 GLY A CA 1
ATOM 587 C C . GLY A 1 80 ? -0.239 -4.443 -22.320 1.00 89.50 80 GLY A C 1
ATOM 588 O O . GLY A 1 80 ? 0.909 -4.503 -22.745 1.00 89.50 80 GLY A O 1
ATOM 589 N N . ASP A 1 81 ? -0.585 -3.563 -21.368 1.00 90.88 81 ASP A N 1
ATOM 590 C CA . ASP A 1 81 ? 0.412 -2.676 -20.745 1.00 90.88 81 ASP A CA 1
ATOM 591 C C . ASP A 1 81 ? 1.496 -3.514 -20.04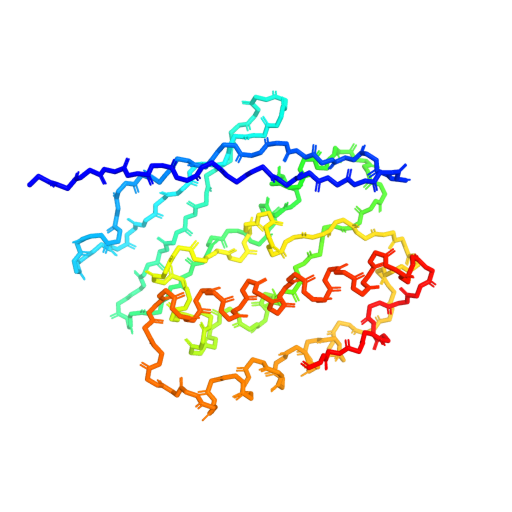3 1.00 90.88 81 ASP A C 1
ATOM 593 O O . ASP A 1 81 ? 1.188 -4.333 -19.165 1.00 90.88 81 ASP A O 1
ATOM 597 N N . ALA A 1 82 ? 2.753 -3.310 -20.449 1.00 92.94 82 ALA A N 1
ATOM 598 C CA . ALA A 1 82 ? 3.907 -4.067 -19.976 1.00 92.94 82 ALA A CA 1
ATOM 599 C C . ALA A 1 82 ? 4.185 -3.852 -18.479 1.00 92.94 82 ALA A C 1
ATOM 601 O O . ALA A 1 82 ? 4.721 -4.751 -17.819 1.00 92.94 82 ALA A O 1
ATOM 602 N N . ARG A 1 83 ? 3.784 -2.696 -17.930 1.00 94.25 83 ARG A N 1
ATOM 603 C CA . ARG A 1 83 ? 3.978 -2.358 -16.519 1.00 94.25 83 ARG A CA 1
ATOM 604 C C . ARG A 1 83 ? 3.164 -3.279 -15.619 1.00 94.25 83 ARG A C 1
ATOM 606 O O . ARG A 1 83 ? 2.042 -3.701 -15.938 1.00 94.25 83 ARG A O 1
ATOM 613 N N . LYS A 1 84 ? 3.722 -3.579 -14.451 1.00 94.44 84 LYS A N 1
ATOM 614 C CA . LYS A 1 84 ? 3.086 -4.421 -13.435 1.00 94.44 84 LYS A CA 1
ATOM 615 C C . LYS A 1 84 ? 2.417 -3.540 -12.389 1.00 94.44 84 LYS A C 1
ATOM 617 O O . LYS A 1 84 ? 3.019 -2.599 -11.889 1.00 94.44 84 LYS A O 1
ATOM 622 N N . ALA A 1 85 ? 1.159 -3.836 -12.075 1.00 95.25 85 ALA A N 1
ATOM 623 C CA . ALA A 1 85 ? 0.483 -3.199 -10.952 1.00 95.25 85 ALA A CA 1
ATOM 624 C C . ALA A 1 85 ? 1.110 -3.720 -9.658 1.00 95.25 85 ALA A C 1
ATOM 626 O O . ALA A 1 85 ? 1.128 -4.933 -9.449 1.00 95.25 85 ALA A O 1
ATOM 627 N N . HIS A 1 86 ? 1.609 -2.819 -8.819 1.00 96.25 86 HIS A N 1
ATOM 628 C CA . HIS A 1 86 ? 2.271 -3.173 -7.573 1.00 96.25 86 HIS A CA 1
ATOM 629 C C . HIS A 1 86 ? 1.586 -2.501 -6.384 1.00 96.25 86 HIS A C 1
ATOM 631 O O . HIS A 1 86 ? 1.282 -1.304 -6.423 1.00 96.25 86 HIS A O 1
ATOM 637 N N . HIS A 1 87 ? 1.336 -3.292 -5.344 1.00 97.44 87 HIS A N 1
ATOM 638 C CA . HIS A 1 87 ? 0.841 -2.822 -4.056 1.00 97.44 87 HIS A CA 1
ATOM 639 C C . HIS A 1 87 ? 2.016 -2.288 -3.243 1.00 97.44 87 HIS A C 1
ATOM 641 O O . HIS A 1 87 ? 2.935 -3.041 -2.943 1.00 97.44 87 HIS A O 1
ATOM 647 N N . VAL A 1 88 ? 1.983 -1.005 -2.894 1.00 97.19 88 VAL A N 1
ATOM 648 C CA . VAL A 1 88 ? 3.057 -0.356 -2.130 1.00 97.19 88 VAL A CA 1
ATOM 649 C C . VAL A 1 88 ? 3.086 -0.875 -0.695 1.00 97.19 88 VAL A C 1
ATOM 651 O O . VAL A 1 88 ? 4.137 -1.234 -0.185 1.00 97.19 88 VAL A O 1
ATOM 654 N N . MET A 1 89 ? 1.923 -0.963 -0.054 1.00 98.12 89 MET A N 1
ATOM 655 C CA . MET A 1 89 ? 1.702 -1.805 1.118 1.00 98.12 89 MET A CA 1
ATOM 656 C C . MET A 1 89 ? 1.350 -3.204 0.608 1.00 98.12 89 MET A C 1
ATOM 658 O O . MET A 1 89 ? 0.272 -3.354 0.014 1.00 98.12 89 MET A O 1
ATOM 662 N N . PRO A 1 90 ? 2.232 -4.204 0.791 1.00 97.44 90 PRO A N 1
ATOM 663 C CA . PRO A 1 90 ? 2.053 -5.553 0.274 1.00 97.44 90 PRO A CA 1
ATOM 664 C C . PRO A 1 90 ? 0.727 -6.174 0.688 1.00 97.44 90 PRO A C 1
ATOM 666 O O . PRO A 1 90 ? 0.255 -5.990 1.810 1.00 97.44 90 PRO A O 1
ATOM 669 N N . TRP A 1 91 ? 0.140 -6.964 -0.211 1.00 97.38 91 TRP A N 1
ATOM 670 C CA . TRP A 1 91 ? -1.112 -7.664 0.080 1.00 97.38 91 TRP A CA 1
ATOM 671 C C . TRP A 1 91 ? -0.953 -8.669 1.225 1.00 97.38 91 TRP A C 1
ATOM 673 O O . TRP A 1 91 ? -1.892 -8.909 1.974 1.00 97.38 91 TRP A O 1
ATOM 683 N N . GLU A 1 92 ? 0.245 -9.218 1.380 1.00 97.06 92 GLU A N 1
ATOM 684 C CA . GLU A 1 92 ? 0.648 -10.151 2.427 1.00 97.06 92 GLU A CA 1
ATOM 685 C C . GLU A 1 92 ? 0.451 -9.580 3.839 1.00 97.06 92 GLU A C 1
ATOM 687 O O . GLU A 1 92 ? 0.189 -10.340 4.766 1.00 97.06 92 GLU A O 1
ATOM 692 N N . HIS A 1 93 ? 0.472 -8.251 3.981 1.00 97.81 93 HIS A N 1
ATOM 693 C CA . HIS A 1 93 ? 0.283 -7.551 5.256 1.00 97.81 93 HIS A CA 1
ATOM 694 C C . HIS A 1 93 ? -1.156 -7.095 5.480 1.00 97.81 93 HIS A C 1
ATOM 696 O O . HIS A 1 93 ? -1.444 -6.362 6.423 1.00 97.81 93 HIS A O 1
ATOM 702 N N . CYS A 1 94 ? -2.102 -7.515 4.630 1.00 96.88 94 CYS A N 1
ATOM 703 C CA . CYS A 1 94 ? -3.474 -7.022 4.711 1.00 96.88 94 CYS A CA 1
ATOM 704 C C . CYS A 1 94 ? -4.147 -7.322 6.056 1.00 96.88 94 CYS A C 1
ATOM 706 O O . CYS A 1 94 ? -5.085 -6.619 6.419 1.00 96.88 94 CYS A O 1
ATOM 708 N N . SER A 1 95 ? -3.706 -8.354 6.780 1.00 95.44 95 SER A N 1
ATOM 709 C CA . SER A 1 95 ? -4.240 -8.751 8.087 1.00 95.44 95 SER A CA 1
ATOM 710 C C . SER A 1 95 ? -3.505 -8.146 9.285 1.00 95.44 95 SER A C 1
ATOM 712 O O . SER A 1 95 ? -3.905 -8.432 10.408 1.00 95.44 95 SER A O 1
ATOM 714 N N . GLU A 1 96 ? -2.457 -7.344 9.084 1.00 96.25 96 GLU A N 1
ATOM 715 C CA . GLU A 1 96 ? -1.753 -6.686 10.191 1.00 96.25 96 GLU A CA 1
ATOM 716 C C . GLU A 1 96 ? -2.627 -5.622 10.870 1.00 96.25 96 GLU A C 1
ATOM 718 O O . GLU A 1 96 ? -3.429 -4.945 10.216 1.00 96.25 96 GLU A O 1
ATOM 723 N N . ASP A 1 97 ? -2.438 -5.433 12.179 1.00 96.69 97 ASP A N 1
ATOM 724 C CA . ASP A 1 97 ? -3.276 -4.559 13.009 1.00 96.69 97 ASP A CA 1
ATOM 725 C C . ASP A 1 97 ? -3.352 -3.127 12.475 1.00 96.69 97 ASP A C 1
ATOM 727 O O . ASP A 1 97 ? -4.444 -2.569 12.351 1.00 96.69 97 ASP A O 1
ATOM 731 N N . ILE A 1 98 ? -2.218 -2.537 12.082 1.00 97.88 98 ILE A N 1
ATOM 732 C CA . ILE A 1 98 ? -2.188 -1.171 11.545 1.00 97.88 98 ILE A CA 1
ATOM 733 C C . ILE A 1 98 ? -2.954 -1.051 10.220 1.00 97.88 98 ILE A C 1
ATOM 735 O O . ILE A 1 98 ? -3.639 -0.051 10.002 1.00 97.88 98 ILE A O 1
ATOM 739 N N . ILE A 1 99 ? -2.919 -2.077 9.360 1.00 98.25 99 ILE A N 1
ATOM 740 C CA . ILE A 1 99 ? -3.659 -2.098 8.091 1.00 98.25 99 ILE A CA 1
ATOM 741 C C . ILE A 1 99 ? -5.158 -2.276 8.345 1.00 98.25 99 ILE A C 1
ATOM 743 O O . ILE A 1 99 ? -5.980 -1.555 7.770 1.00 98.25 99 ILE A O 1
ATOM 747 N N . GLN A 1 100 ? -5.527 -3.184 9.250 1.00 96.88 100 GLN A N 1
ATOM 748 C CA . GLN A 1 100 ? -6.912 -3.389 9.678 1.00 96.88 100 GLN A CA 1
ATOM 749 C C . GLN A 1 100 ? -7.488 -2.126 10.337 1.00 96.88 100 GLN A C 1
ATOM 751 O O . GLN A 1 100 ? -8.624 -1.729 10.058 1.00 96.88 100 GLN A O 1
ATOM 756 N N . LYS A 1 101 ? -6.688 -1.432 11.150 1.00 95.50 101 LYS A N 1
ATOM 757 C CA . LYS A 1 101 ? -7.054 -0.159 11.776 1.00 95.50 101 LYS A CA 1
ATOM 758 C C . LYS A 1 101 ? -7.200 0.958 10.745 1.00 95.50 101 LYS A C 1
ATOM 760 O O . LYS A 1 101 ? -8.204 1.674 10.763 1.00 95.50 101 LYS A O 1
ATOM 765 N N . ALA A 1 102 ? -6.256 1.067 9.809 1.00 96.38 102 ALA A N 1
ATOM 766 C CA . ALA A 1 102 ? -6.302 2.019 8.703 1.00 96.38 102 ALA A CA 1
ATOM 767 C C . ALA A 1 102 ? -7.536 1.806 7.815 1.00 96.38 102 ALA A C 1
ATOM 769 O O . ALA A 1 102 ? -8.119 2.777 7.322 1.00 96.38 102 ALA A O 1
ATOM 770 N N . ALA A 1 103 ? -7.979 0.558 7.631 1.00 94.88 103 ALA A N 1
ATOM 771 C CA . ALA A 1 103 ? -9.169 0.244 6.848 1.00 94.88 103 ALA A CA 1
ATOM 772 C C . ALA A 1 103 ? -10.437 0.891 7.419 1.00 94.88 103 ALA A C 1
ATOM 774 O O . ALA A 1 103 ? -11.226 1.456 6.661 1.00 94.88 103 ALA A O 1
ATOM 775 N N . GLY A 1 104 ? -10.572 0.927 8.749 1.00 90.88 104 GLY A N 1
ATOM 776 C CA . GLY A 1 104 ? -11.638 1.675 9.425 1.00 90.88 104 GLY A CA 1
ATOM 777 C C . GLY A 1 104 ? -11.556 3.194 9.230 1.00 90.88 104 GLY A C 1
ATOM 778 O O . GLY A 1 104 ? -12.519 3.904 9.507 1.00 90.88 104 GLY A O 1
ATOM 779 N N . GLY A 1 105 ? -10.410 3.699 8.771 1.00 89.69 105 GLY A N 1
ATOM 780 C CA . GLY A 1 105 ? -10.197 5.092 8.397 1.00 89.69 105 GLY A CA 1
ATOM 781 C C . GLY A 1 105 ? -10.533 5.387 6.938 1.00 89.69 105 GLY A C 1
ATOM 782 O O . GLY A 1 105 ? -10.475 6.552 6.576 1.00 89.69 105 GLY A O 1
ATOM 783 N N . ASP A 1 106 ? -10.911 4.384 6.128 1.00 90.06 106 ASP A N 1
ATOM 784 C CA . ASP A 1 106 ? -11.079 4.398 4.659 1.00 90.06 106 ASP A CA 1
ATOM 785 C C . ASP A 1 106 ? -9.820 4.016 3.839 1.00 90.06 106 ASP A C 1
ATOM 787 O O . ASP A 1 106 ? -9.770 4.214 2.623 1.00 90.06 106 ASP A O 1
ATOM 791 N N . PHE A 1 107 ? -8.777 3.443 4.448 1.00 94.31 107 PHE A N 1
ATOM 792 C CA . PHE A 1 107 ? -7.698 2.826 3.659 1.00 94.31 107 PHE A CA 1
ATOM 793 C C . PHE A 1 107 ? -8.186 1.545 2.961 1.00 94.31 107 PHE A C 1
ATOM 795 O O . PHE A 1 107 ? -8.927 0.756 3.546 1.00 94.31 107 PHE A O 1
ATOM 802 N N . HIS A 1 108 ? -7.771 1.293 1.722 1.00 96.31 108 HIS A N 1
ATOM 803 C CA . HIS A 1 108 ? -8.076 0.049 1.009 1.00 96.31 108 HIS A CA 1
ATOM 804 C C . HIS A 1 108 ? -6.847 -0.469 0.268 1.00 96.31 108 HIS A C 1
ATOM 806 O O . HIS A 1 108 ? -6.221 0.281 -0.473 1.00 96.31 108 HIS A O 1
ATOM 812 N N . MET A 1 109 ? -6.574 -1.775 0.334 1.00 97.81 109 MET A N 1
ATOM 813 C CA . MET A 1 109 ? -5.405 -2.369 -0.335 1.00 97.81 109 MET A CA 1
ATOM 814 C C . MET A 1 109 ? -5.341 -2.055 -1.840 1.00 97.81 109 MET A C 1
ATOM 816 O O . MET A 1 109 ? -4.279 -1.774 -2.372 1.00 97.81 109 MET A O 1
ATOM 820 N N . ASN A 1 110 ? -6.482 -2.045 -2.529 1.00 96.81 110 ASN A N 1
ATOM 821 C CA . ASN A 1 110 ? -6.578 -1.680 -3.952 1.00 96.81 110 ASN A CA 1
ATOM 822 C C . ASN A 1 110 ? -6.800 -0.180 -4.246 1.00 96.81 110 ASN A C 1
ATOM 824 O O . ASN A 1 110 ? -7.210 0.149 -5.358 1.00 96.81 110 ASN A O 1
ATOM 828 N N . GLU A 1 111 ? -6.623 0.735 -3.287 1.00 92.69 111 GLU A N 1
ATOM 829 C CA . GLU A 1 111 ? -6.756 2.168 -3.578 1.00 92.69 111 GLU A CA 1
ATOM 830 C C . GLU A 1 111 ? -5.576 2.714 -4.391 1.00 92.69 111 GLU A C 1
ATOM 832 O O . GLU A 1 111 ? -4.463 2.196 -4.336 1.00 92.69 111 GLU A O 1
ATOM 837 N N . LEU A 1 112 ? -5.806 3.817 -5.106 1.00 90.12 112 LEU A N 1
ATOM 838 C CA . LEU A 1 112 ? -4.794 4.441 -5.958 1.00 90.12 112 LEU A CA 1
ATOM 839 C C . LEU A 1 112 ? -3.542 4.890 -5.178 1.00 90.12 112 LEU A C 1
ATOM 841 O O . LEU A 1 112 ? -2.425 4.805 -5.688 1.00 90.12 112 LEU A O 1
ATOM 845 N N . LEU A 1 113 ? -3.707 5.334 -3.927 1.00 90.31 113 LEU A N 1
ATOM 846 C CA . LEU A 1 113 ? -2.588 5.712 -3.058 1.00 90.31 113 LEU A CA 1
ATOM 847 C C . LEU A 1 113 ? -1.707 4.516 -2.676 1.00 90.31 113 LEU A C 1
ATOM 849 O O . LEU A 1 113 ? -0.499 4.693 -2.554 1.00 90.31 113 LEU A O 1
ATOM 853 N N . ASN A 1 114 ? -2.277 3.311 -2.592 1.00 96.44 114 ASN A N 1
ATOM 854 C CA . ASN A 1 114 ? -1.532 2.076 -2.348 1.00 96.44 114 ASN A CA 1
ATOM 855 C C . ASN A 1 114 ? -1.017 1.406 -3.636 1.00 96.44 114 ASN A C 1
ATOM 857 O O . ASN A 1 114 ? -0.460 0.311 -3.599 1.00 96.44 114 ASN A O 1
ATOM 861 N N . GLY A 1 115 ? -1.232 2.037 -4.789 1.00 94.69 115 GLY A N 1
ATOM 862 C CA . GLY A 1 115 ? -0.884 1.498 -6.092 1.00 94.69 115 GLY A CA 1
ATOM 863 C C . GLY A 1 115 ? 0.203 2.281 -6.803 1.00 94.69 115 GLY A C 1
ATOM 864 O O . GLY A 1 115 ? 0.219 3.517 -6.772 1.00 94.69 115 GLY A O 1
ATOM 865 N N . ILE A 1 116 ? 1.055 1.559 -7.524 1.00 94.44 116 ILE A N 1
ATOM 866 C CA . ILE A 1 116 ? 1.992 2.135 -8.489 1.00 94.44 116 ILE A CA 1
ATOM 867 C C . ILE A 1 116 ? 2.199 1.172 -9.672 1.00 94.44 116 ILE A C 1
ATOM 869 O O . ILE A 1 116 ? 2.300 -0.042 -9.467 1.00 94.44 116 ILE A O 1
ATOM 873 N N . PRO A 1 117 ? 2.216 1.660 -10.925 1.00 95.38 117 PRO A N 1
ATOM 874 C CA . PRO A 1 117 ? 2.648 0.856 -12.057 1.00 95.38 117 PRO A CA 1
ATOM 875 C C . PRO A 1 117 ? 4.177 0.830 -12.120 1.00 95.38 117 PRO A C 1
ATOM 877 O O . PRO A 1 117 ? 4.810 1.877 -12.204 1.00 95.38 117 PRO A O 1
ATOM 880 N N . LEU A 1 118 ? 4.763 -0.363 -12.109 1.00 95.12 118 LEU A N 1
ATOM 881 C CA . LEU A 1 118 ? 6.210 -0.555 -12.157 1.00 95.12 118 LEU A CA 1
ATOM 882 C C . LEU A 1 118 ? 6.667 -1.028 -13.534 1.00 95.12 118 LEU A C 1
ATOM 884 O O . LEU A 1 118 ? 6.018 -1.876 -14.157 1.00 95.12 118 LEU A O 1
ATOM 888 N N . THR A 1 119 ? 7.804 -0.510 -13.991 1.00 94.69 119 THR A N 1
ATOM 889 C CA . THR A 1 119 ? 8.521 -1.045 -15.157 1.00 94.69 119 THR A CA 1
ATOM 890 C C . THR A 1 119 ? 9.117 -2.422 -14.847 1.00 94.69 119 THR A C 1
ATOM 892 O O . THR A 1 119 ? 9.144 -2.856 -13.696 1.00 94.69 119 THR A O 1
ATOM 895 N N . THR A 1 120 ? 9.635 -3.118 -15.861 1.00 92.31 120 THR A N 1
ATOM 896 C CA . THR A 1 120 ? 10.364 -4.382 -15.655 1.00 92.31 120 THR A CA 1
ATOM 897 C C . THR A 1 120 ? 11.606 -4.201 -14.778 1.00 92.31 120 THR A C 1
ATOM 899 O O . THR A 1 120 ? 11.896 -5.074 -13.969 1.00 92.31 120 THR A O 1
ATOM 902 N N . ALA A 1 121 ? 12.311 -3.068 -14.897 1.00 91.81 12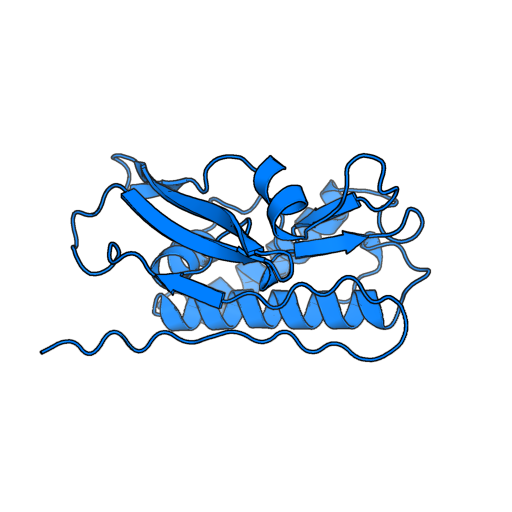1 ALA A N 1
ATOM 903 C CA . ALA A 1 121 ? 13.478 -2.770 -14.065 1.00 91.81 121 ALA A CA 1
ATOM 904 C C . ALA A 1 121 ? 13.087 -2.645 -12.584 1.00 91.81 121 ALA A C 1
ATOM 906 O O . ALA A 1 121 ? 13.707 -3.265 -11.722 1.00 91.81 121 ALA A O 1
ATOM 907 N N . GLN A 1 122 ? 12.001 -1.920 -12.305 1.00 95.62 122 GLN A N 1
ATOM 908 C CA . GLN A 1 122 ? 11.505 -1.717 -10.945 1.00 95.62 122 GLN A CA 1
ATOM 909 C C . GLN A 1 122 ? 10.863 -2.978 -10.357 1.00 95.62 122 GLN A C 1
ATOM 911 O O . GLN A 1 122 ? 11.092 -3.308 -9.195 1.00 95.62 122 GLN A O 1
ATOM 916 N N . HIS A 1 123 ? 10.081 -3.712 -11.155 1.00 93.00 123 HIS A N 1
ATOM 917 C CA . HIS A 1 123 ? 9.419 -4.959 -10.762 1.00 93.00 123 HIS A CA 1
ATOM 918 C C . HIS A 1 123 ? 10.346 -6.176 -10.936 1.00 93.00 123 HIS A C 1
ATOM 920 O O . HIS A 1 123 ? 9.988 -7.177 -11.565 1.00 93.00 123 HIS A O 1
ATOM 926 N N . SER A 1 124 ? 11.551 -6.085 -10.386 1.00 89.69 124 SER A N 1
ATOM 927 C CA . SER A 1 124 ? 12.555 -7.149 -10.412 1.00 89.69 124 SER A CA 1
ATOM 928 C C . SER A 1 124 ? 12.998 -7.509 -8.994 1.00 89.69 124 SER A C 1
ATOM 930 O O . SER A 1 124 ? 12.862 -6.699 -8.080 1.00 89.69 124 SER A O 1
ATOM 932 N N . GLY A 1 125 ? 13.523 -8.724 -8.810 1.00 87.75 125 GLY A N 1
ATOM 933 C CA . GLY A 1 125 ? 14.040 -9.210 -7.529 1.00 87.75 125 GLY A CA 1
ATOM 934 C C . GLY A 1 125 ? 13.032 -10.023 -6.702 1.00 87.75 125 GLY A C 1
ATOM 935 O O . GLY A 1 125 ? 12.253 -10.806 -7.245 1.00 87.75 125 GLY A O 1
ATOM 936 N N . SER A 1 126 ? 13.100 -9.903 -5.375 1.00 92.31 126 SER A N 1
ATOM 937 C CA . SER A 1 126 ? 12.401 -10.757 -4.407 1.00 92.31 126 SER A CA 1
ATOM 938 C C . SER A 1 126 ? 11.190 -10.070 -3.777 1.00 92.31 126 SER A C 1
ATOM 940 O O . SER A 1 126 ? 11.325 -9.132 -2.990 1.00 92.31 126 SER A O 1
ATOM 942 N N . HIS A 1 127 ? 9.994 -10.606 -4.022 1.00 91.31 127 HIS A N 1
ATOM 943 C CA . HIS A 1 127 ? 8.784 -10.167 -3.320 1.00 91.31 127 HIS A CA 1
ATOM 944 C C . HIS A 1 127 ? 8.920 -10.306 -1.796 1.00 91.31 127 HIS A C 1
ATOM 946 O O . HIS A 1 127 ? 8.556 -9.391 -1.067 1.00 91.31 127 HIS A O 1
ATOM 952 N N . ALA A 1 128 ? 9.516 -11.397 -1.306 1.00 95.56 128 ALA A N 1
ATOM 953 C CA . ALA A 1 128 ? 9.663 -11.639 0.129 1.00 95.56 128 ALA A CA 1
ATOM 954 C C . ALA A 1 128 ? 10.519 -10.569 0.826 1.00 95.56 128 ALA A C 1
ATOM 956 O O . ALA A 1 128 ? 10.160 -10.109 1.906 1.00 95.56 128 ALA A O 1
ATOM 957 N N . LEU A 1 129 ? 11.611 -10.127 0.191 1.00 95.69 129 LEU A N 1
ATOM 958 C CA . LEU A 1 129 ? 12.484 -9.098 0.761 1.00 95.69 129 LEU A CA 1
ATOM 959 C C . LEU A 1 129 ? 11.785 -7.731 0.821 1.00 95.69 129 LEU A C 1
ATOM 961 O O . LEU A 1 129 ? 11.901 -7.025 1.820 1.00 95.69 129 LEU A O 1
ATOM 965 N N . TYR A 1 130 ? 11.042 -7.360 -0.226 1.00 96.81 130 TYR A N 1
ATOM 966 C CA . TYR A 1 130 ? 10.241 -6.133 -0.203 1.00 96.81 130 TYR A CA 1
ATOM 967 C C . TYR A 1 130 ? 9.167 -6.201 0.888 1.00 96.81 130 TYR A C 1
ATOM 969 O O . TYR A 1 130 ? 9.046 -5.281 1.698 1.00 96.81 130 TYR A O 1
ATOM 977 N N . ASN A 1 131 ? 8.456 -7.330 0.965 1.00 97.19 131 ASN A N 1
ATOM 978 C CA . ASN A 1 131 ? 7.435 -7.554 1.977 1.00 97.19 131 ASN A CA 1
ATOM 979 C C . ASN A 1 131 ? 8.022 -7.426 3.384 1.00 97.19 131 ASN A C 1
ATOM 981 O O . ASN A 1 131 ? 7.458 -6.716 4.210 1.00 97.19 131 ASN A O 1
ATOM 985 N N . GLN A 1 132 ? 9.181 -8.029 3.650 1.00 96.88 132 GLN A N 1
ATOM 986 C CA . GLN A 1 132 ? 9.847 -7.917 4.945 1.00 96.88 132 GLN A CA 1
ATOM 987 C C . GLN A 1 132 ? 10.168 -6.460 5.307 1.00 96.88 132 GLN A C 1
ATOM 989 O O . GLN A 1 132 ? 9.853 -6.032 6.414 1.00 96.88 132 GLN A O 1
ATOM 994 N N . LYS A 1 133 ? 10.745 -5.682 4.379 1.00 96.81 133 LYS A N 1
ATOM 995 C CA . LYS A 1 133 ? 11.072 -4.266 4.619 1.00 96.81 133 LYS A CA 1
ATOM 996 C C . LYS A 1 133 ? 9.838 -3.445 4.988 1.00 96.81 133 LYS A C 1
ATOM 998 O O . LYS A 1 133 ? 9.863 -2.713 5.974 1.00 96.81 133 LYS A O 1
ATOM 1003 N N . VAL A 1 134 ? 8.759 -3.580 4.215 1.00 97.81 134 VAL A N 1
ATOM 1004 C CA . VAL A 1 134 ? 7.521 -2.836 4.486 1.00 97.81 134 VAL A CA 1
ATOM 1005 C C . VAL A 1 134 ? 6.869 -3.303 5.789 1.00 97.81 134 VAL A C 1
ATOM 1007 O O . VAL A 1 134 ? 6.443 -2.464 6.576 1.00 97.81 134 VAL A O 1
ATOM 1010 N N . GLY A 1 135 ? 6.849 -4.613 6.052 1.00 97.75 135 GLY A N 1
ATOM 1011 C CA . GLY A 1 135 ? 6.277 -5.185 7.276 1.00 97.75 135 GLY A CA 1
ATOM 1012 C C . GLY A 1 135 ? 6.983 -4.693 8.539 1.00 97.75 135 GLY A C 1
ATOM 1013 O O . GLY A 1 135 ? 6.329 -4.285 9.493 1.00 97.75 135 GLY A O 1
ATOM 1014 N N . LEU A 1 136 ? 8.319 -4.614 8.521 1.00 97.44 136 LEU A N 1
ATOM 1015 C CA . LEU A 1 136 ? 9.086 -4.046 9.635 1.00 97.44 136 LEU A CA 1
ATOM 1016 C C . LEU A 1 136 ? 8.692 -2.591 9.919 1.00 97.44 136 LEU A C 1
ATOM 1018 O O . LEU A 1 136 ? 8.516 -2.226 11.079 1.00 97.44 136 LEU A O 1
ATOM 1022 N N . LYS A 1 137 ? 8.491 -1.771 8.879 1.00 97.69 137 LYS A N 1
ATOM 1023 C CA . LYS A 1 137 ? 8.072 -0.376 9.073 1.00 97.69 137 LYS A CA 1
ATOM 1024 C C . LYS A 1 137 ? 6.623 -0.257 9.547 1.00 97.69 137 LYS A C 1
ATOM 1026 O O . LYS A 1 137 ? 6.328 0.584 10.392 1.00 97.69 137 LYS A O 1
ATOM 1031 N N . LEU A 1 138 ? 5.720 -1.098 9.044 1.00 97.88 138 LEU A N 1
ATOM 1032 C CA . LEU A 1 138 ? 4.338 -1.167 9.532 1.00 97.88 138 LEU A CA 1
ATOM 1033 C C . LEU A 1 138 ? 4.295 -1.536 11.020 1.00 97.88 138 LEU A C 1
ATOM 1035 O O . LEU A 1 138 ? 3.594 -0.880 11.795 1.00 97.88 138 LEU A O 1
ATOM 1039 N N . GLN A 1 139 ? 5.100 -2.517 11.428 1.00 97.62 139 GLN A N 1
ATOM 1040 C CA . GLN A 1 139 ? 5.241 -2.916 12.824 1.00 97.62 139 GLN A CA 1
ATOM 1041 C C . GLN A 1 139 ? 5.850 -1.800 13.685 1.00 97.62 139 GLN A C 1
ATOM 1043 O O . GLN A 1 139 ? 5.357 -1.543 14.782 1.00 97.62 139 GLN A O 1
ATOM 1048 N N . GLU A 1 140 ? 6.882 -1.105 13.199 1.00 97.19 140 GLU A N 1
ATOM 1049 C CA . GLU A 1 140 ? 7.471 0.054 13.884 1.00 97.19 140 GLU A CA 1
ATOM 1050 C C . GLU A 1 140 ? 6.419 1.147 14.131 1.00 97.19 140 GLU A C 1
ATOM 1052 O O . GLU A 1 140 ? 6.243 1.591 15.266 1.00 97.19 140 GLU A O 1
ATOM 1057 N N . LEU A 1 141 ? 5.665 1.531 13.094 1.00 96.62 141 LEU A N 1
ATOM 1058 C CA . LEU A 1 141 ? 4.598 2.531 13.197 1.00 96.62 141 LEU A CA 1
ATOM 1059 C C . LEU A 1 141 ? 3.516 2.118 14.200 1.00 96.62 141 LEU A C 1
ATOM 1061 O O . LEU A 1 141 ? 3.052 2.956 14.974 1.00 96.62 141 LEU A O 1
ATOM 1065 N N . TRP A 1 142 ? 3.126 0.841 14.203 1.00 97.12 142 TRP A N 1
ATOM 1066 C CA . TRP A 1 142 ? 2.162 0.312 15.165 1.00 97.12 142 TRP A CA 1
ATOM 1067 C C . TRP A 1 142 ? 2.690 0.389 16.598 1.00 97.12 142 TRP A C 1
ATOM 1069 O O . TRP A 1 142 ? 1.998 0.876 17.486 1.00 97.12 142 TRP A O 1
ATOM 1079 N N . ASN A 1 143 ? 3.939 -0.020 16.820 1.00 96.88 143 ASN A N 1
ATOM 1080 C CA . ASN A 1 143 ? 4.553 -0.020 18.145 1.00 96.88 143 ASN A CA 1
ATOM 1081 C C . ASN A 1 143 ? 4.763 1.397 18.701 1.00 96.88 143 ASN A C 1
ATOM 1083 O O . ASN A 1 143 ? 4.662 1.595 19.911 1.00 96.88 143 ASN A O 1
ATOM 1087 N N . LEU A 1 144 ? 5.015 2.388 17.838 1.00 95.88 144 LEU A N 1
ATOM 1088 C CA . LEU A 1 144 ? 5.133 3.794 18.240 1.00 95.88 144 LEU A CA 1
ATOM 1089 C C . LEU A 1 144 ? 3.815 4.369 18.775 1.00 95.88 144 LEU A C 1
ATOM 1091 O O . LEU A 1 144 ? 3.832 5.257 19.628 1.00 95.88 144 LEU A O 1
ATOM 1095 N N . ASN A 1 145 ? 2.670 3.888 18.285 1.00 94.19 145 ASN A N 1
ATOM 1096 C CA . ASN A 1 145 ? 1.361 4.284 18.796 1.00 94.19 145 ASN A CA 1
ATOM 1097 C C . ASN A 1 145 ? 0.318 3.165 18.581 1.00 94.19 145 ASN A C 1
ATOM 1099 O O . ASN A 1 145 ? -0.482 3.230 17.645 1.00 94.19 145 ASN A O 1
ATOM 1103 N N . PRO A 1 146 ? 0.251 2.162 19.474 1.00 93.38 146 PRO A N 1
ATOM 1104 C CA . PRO A 1 146 ? -0.677 1.035 19.320 1.00 93.38 146 PRO A CA 1
ATOM 1105 C C . PRO A 1 146 ? -2.148 1.437 19.519 1.00 93.38 146 PRO A C 1
ATOM 1107 O O . PRO A 1 146 ? -3.064 0.686 19.192 1.00 93.38 146 PRO A O 1
ATOM 1110 N N . ASN A 1 147 ? -2.397 2.646 20.031 1.00 94.25 147 ASN A N 1
ATOM 1111 C CA . ASN A 1 147 ? -3.732 3.183 20.279 1.00 94.25 147 ASN A CA 1
ATOM 1112 C C . ASN A 1 147 ? -4.177 4.191 19.206 1.00 94.25 147 ASN A C 1
ATOM 1114 O O . ASN A 1 147 ? -5.133 4.935 19.439 1.00 94.25 147 ASN A O 1
ATOM 1118 N N . MET A 1 148 ? -3.515 4.226 18.038 1.00 94.00 148 MET A N 1
ATOM 1119 C CA . MET A 1 148 ? -3.908 5.083 16.913 1.00 94.00 148 MET A CA 1
ATOM 1120 C C . MET A 1 148 ? -5.415 4.995 16.648 1.00 94.00 148 MET A C 1
ATOM 1122 O O . MET A 1 148 ? -5.993 3.909 16.588 1.00 94.00 148 MET A O 1
ATOM 1126 N N . SER A 1 149 ? -6.068 6.132 16.413 1.00 95.19 149 SER A N 1
ATOM 1127 C CA . SER A 1 149 ? -7.400 6.139 15.809 1.00 95.19 149 SER A CA 1
ATOM 1128 C C . SER A 1 149 ? -7.339 5.581 14.384 1.00 95.19 149 SER A C 1
ATOM 1130 O O . SER A 1 149 ? -6.281 5.539 13.752 1.00 95.19 149 SER A O 1
ATOM 1132 N N . SER A 1 150 ? -8.480 5.174 13.831 1.00 94.06 150 SER A N 1
ATOM 1133 C CA . SER A 1 150 ? -8.520 4.663 12.456 1.00 94.06 150 SER A CA 1
ATOM 1134 C C . SER A 1 150 ? -8.038 5.702 11.429 1.00 94.06 150 SER A C 1
ATOM 1136 O O . SER A 1 150 ? -7.369 5.350 10.460 1.00 94.06 150 SER A O 1
ATOM 1138 N N . GLN A 1 151 ? -8.307 6.992 11.665 1.00 91.69 151 GLN A N 1
ATOM 1139 C CA . GLN A 1 151 ? -7.818 8.100 10.835 1.00 91.69 151 GLN A CA 1
ATOM 1140 C C . GLN A 1 151 ? -6.303 8.309 10.972 1.00 91.69 151 GLN A C 1
ATOM 1142 O O . GLN A 1 151 ? -5.632 8.585 9.975 1.00 91.69 151 GLN A O 1
ATOM 1147 N N . GLN A 1 152 ? -5.746 8.148 12.178 1.00 94.56 152 GLN A N 1
ATOM 1148 C CA . GLN A 1 152 ? -4.297 8.218 12.397 1.00 94.56 152 GLN A CA 1
ATOM 1149 C C . GLN A 1 152 ? -3.584 7.059 11.698 1.00 94.56 152 GLN A C 1
ATOM 1151 O O . GLN A 1 152 ? -2.627 7.300 10.967 1.00 94.56 152 GLN A O 1
ATOM 1156 N N . ALA A 1 153 ? -4.098 5.832 11.835 1.00 97.12 153 ALA A N 1
ATOM 1157 C CA . ALA A 1 153 ? -3.552 4.660 11.154 1.00 97.12 153 ALA A CA 1
ATOM 1158 C C . ALA A 1 153 ? -3.627 4.803 9.625 1.00 97.12 153 ALA A C 1
ATOM 1160 O O . ALA A 1 153 ? -2.638 4.570 8.935 1.00 97.12 153 ALA A O 1
ATOM 1161 N N . GLN A 1 154 ? -4.761 5.268 9.082 1.00 95.44 154 GLN A N 1
ATOM 1162 C CA . GLN A 1 154 ? -4.875 5.569 7.652 1.00 95.44 154 GLN A CA 1
ATOM 1163 C C . GLN A 1 154 ? -3.820 6.581 7.204 1.00 95.44 154 GLN A C 1
ATOM 1165 O O . GLN A 1 154 ? -3.171 6.374 6.179 1.00 95.44 154 GLN A O 1
ATOM 1170 N N . THR A 1 155 ? -3.679 7.682 7.941 1.00 94.81 155 THR A N 1
ATOM 1171 C CA . THR A 1 155 ? -2.710 8.731 7.614 1.00 94.81 155 THR A CA 1
ATOM 1172 C C . THR A 1 155 ? -1.290 8.176 7.636 1.00 94.81 155 THR A C 1
ATOM 1174 O O . THR A 1 155 ? -0.551 8.384 6.680 1.00 94.81 155 THR A O 1
ATOM 1177 N N . ALA A 1 156 ? -0.926 7.406 8.663 1.00 96.19 156 ALA A N 1
ATOM 1178 C CA . ALA A 1 156 ? 0.391 6.787 8.781 1.00 96.19 156 ALA A CA 1
ATOM 1179 C C . ALA A 1 156 ? 0.692 5.841 7.605 1.00 96.19 156 ALA A C 1
ATOM 1181 O O . ALA A 1 156 ? 1.720 5.988 6.945 1.00 96.19 156 ALA A O 1
ATOM 1182 N N . VAL A 1 157 ? -0.236 4.935 7.282 1.00 97.69 157 VAL A N 1
ATOM 1183 C CA . VAL A 1 157 ? -0.086 3.974 6.175 1.00 97.69 157 VAL A CA 1
ATOM 1184 C C . VAL A 1 157 ? -0.007 4.686 4.820 1.00 97.69 157 VAL A C 1
ATOM 1186 O O . VAL A 1 157 ? 0.838 4.351 3.989 1.00 97.69 157 VAL A O 1
ATOM 1189 N N . ARG A 1 158 ? -0.844 5.704 4.580 1.00 96.19 158 ARG A N 1
ATOM 1190 C CA . ARG A 1 158 ? -0.803 6.487 3.331 1.00 96.19 158 ARG A CA 1
ATOM 1191 C C . ARG A 1 158 ? 0.456 7.343 3.217 1.00 96.19 158 ARG A C 1
ATOM 1193 O O . ARG A 1 158 ? 0.980 7.466 2.113 1.00 96.19 158 ARG A O 1
ATOM 1200 N N . ASN A 1 159 ? 0.958 7.894 4.321 1.00 95.38 159 ASN A N 1
ATOM 1201 C CA . ASN A 1 159 ? 2.218 8.637 4.339 1.00 95.38 159 ASN A CA 1
ATOM 1202 C C . ASN A 1 159 ? 3.398 7.719 4.014 1.00 95.38 159 ASN A C 1
ATOM 1204 O O . ASN A 1 159 ? 4.213 8.066 3.162 1.00 95.38 159 ASN A O 1
ATOM 1208 N N . LEU A 1 160 ? 3.440 6.523 4.608 1.00 96.44 160 LEU A N 1
ATOM 1209 C CA . LEU A 1 160 ? 4.440 5.510 4.277 1.00 96.44 160 LEU A CA 1
ATOM 1210 C C . LEU A 1 160 ? 4.372 5.126 2.789 1.00 96.44 160 LEU A C 1
ATOM 1212 O O . LEU A 1 160 ? 5.389 5.122 2.094 1.00 96.44 160 LEU A O 1
ATOM 1216 N N . ALA A 1 161 ? 3.169 4.871 2.265 1.00 96.50 161 ALA A N 1
ATOM 1217 C CA . ALA A 1 161 ? 2.989 4.578 0.846 1.00 96.50 161 ALA A CA 1
ATOM 1218 C C . ALA A 1 161 ? 3.459 5.738 -0.051 1.00 96.50 161 ALA A C 1
ATOM 1220 O O . ALA A 1 161 ? 4.115 5.506 -1.066 1.00 96.50 161 ALA A O 1
ATOM 1221 N N . ALA A 1 162 ? 3.174 6.987 0.324 1.00 93.75 162 ALA A N 1
ATOM 1222 C CA . ALA A 1 162 ? 3.633 8.165 -0.408 1.00 93.75 162 ALA A CA 1
ATOM 1223 C C . ALA A 1 162 ? 5.167 8.289 -0.409 1.00 93.75 162 ALA A C 1
ATOM 1225 O O . ALA A 1 162 ? 5.746 8.556 -1.461 1.00 93.75 162 ALA A O 1
ATOM 1226 N N . GLN A 1 163 ? 5.829 8.036 0.724 1.00 94.00 163 GLN A N 1
ATOM 1227 C CA . GLN A 1 163 ? 7.292 8.057 0.832 1.00 94.00 163 GLN A CA 1
ATOM 1228 C C . GLN A 1 163 ? 7.946 6.981 -0.044 1.00 94.00 163 GLN A C 1
ATOM 1230 O O . GLN A 1 163 ? 8.865 7.282 -0.807 1.00 94.00 163 GLN A O 1
ATOM 1235 N N . ILE A 1 164 ? 7.426 5.751 -0.007 1.00 95.56 164 ILE A N 1
ATOM 1236 C CA . ILE A 1 164 ? 7.915 4.659 -0.859 1.00 95.56 164 ILE A CA 1
ATOM 1237 C C . ILE A 1 164 ? 7.698 4.986 -2.339 1.00 95.56 164 ILE A C 1
ATOM 1239 O O . ILE A 1 164 ? 8.606 4.810 -3.149 1.00 95.56 164 ILE A O 1
ATOM 1243 N N . LYS A 1 165 ? 6.518 5.499 -2.710 1.00 94.25 165 LYS A N 1
ATOM 1244 C CA . LYS A 1 165 ? 6.242 5.916 -4.093 1.00 94.25 165 LYS A CA 1
ATOM 1245 C C . LYS A 1 165 ? 7.203 7.004 -4.547 1.00 94.25 165 LYS A C 1
ATOM 1247 O O . LYS A 1 165 ? 7.717 6.909 -5.655 1.00 94.25 165 LYS A O 1
ATOM 1252 N N . ASN A 1 166 ? 7.471 7.997 -3.700 1.00 92.38 166 ASN A N 1
ATOM 1253 C CA . ASN A 1 166 ? 8.445 9.041 -3.996 1.00 92.38 166 ASN A CA 1
ATOM 1254 C C . ASN A 1 166 ? 9.831 8.448 -4.278 1.00 92.38 166 ASN A C 1
ATOM 1256 O O . ASN A 1 166 ? 10.430 8.791 -5.291 1.00 92.38 166 ASN A O 1
ATOM 1260 N N . TRP A 1 167 ? 10.296 7.506 -3.451 1.00 94.06 167 TRP A N 1
ATOM 1261 C CA . TRP A 1 167 ? 11.561 6.811 -3.697 1.00 94.06 167 TRP A CA 1
ATOM 1262 C C . TRP A 1 167 ? 11.558 6.078 -5.047 1.00 94.06 167 TRP A C 1
ATOM 1264 O O . TRP A 1 167 ? 12.484 6.238 -5.836 1.00 94.06 167 TRP A O 1
ATOM 1274 N N . ILE A 1 168 ? 10.494 5.334 -5.364 1.00 93.50 168 ILE A N 1
ATOM 1275 C CA . ILE A 1 168 ? 10.380 4.605 -6.640 1.00 93.50 168 ILE A CA 1
ATOM 1276 C C . ILE A 1 168 ? 10.408 5.564 -7.841 1.00 93.50 168 ILE A C 1
ATOM 1278 O O . ILE A 1 168 ? 11.001 5.244 -8.873 1.00 93.50 168 ILE A O 1
ATOM 1282 N N . TYR A 1 169 ? 9.779 6.737 -7.722 1.00 90.12 169 TYR A N 1
ATOM 1283 C CA . TYR A 1 169 ? 9.786 7.747 -8.779 1.00 90.12 169 TYR A CA 1
ATOM 1284 C C . TYR A 1 169 ? 11.162 8.377 -8.986 1.00 90.12 169 TYR A C 1
ATOM 1286 O O . TYR A 1 169 ? 11.539 8.630 -10.130 1.00 90.12 169 TYR A O 1
ATOM 1294 N N . THR A 1 170 ? 11.918 8.609 -7.913 1.00 92.25 170 THR A N 1
ATOM 1295 C CA . THR A 1 170 ? 13.263 9.192 -8.004 1.00 92.25 170 THR A CA 1
ATOM 1296 C C . THR A 1 170 ? 14.345 8.171 -8.369 1.00 92.25 170 THR A C 1
ATOM 1298 O O . THR A 1 170 ? 15.433 8.577 -8.765 1.00 92.25 170 THR A O 1
ATOM 1301 N N . HIS A 1 171 ? 14.035 6.868 -8.332 1.00 93.94 171 HIS A N 1
ATOM 1302 C CA . HIS A 1 171 ? 14.942 5.771 -8.698 1.00 93.94 171 HIS A CA 1
ATOM 1303 C C . HIS A 1 171 ? 14.329 4.877 -9.801 1.00 93.94 171 HIS A C 1
ATOM 1305 O O . HIS A 1 171 ? 14.075 3.688 -9.592 1.00 93.94 171 HIS A O 1
ATOM 1311 N N . PRO A 1 172 ? 14.073 5.413 -11.012 1.00 93.19 172 PRO A N 1
ATOM 1312 C CA . PRO A 1 172 ? 13.293 4.721 -12.046 1.00 93.19 172 PRO A CA 1
ATOM 1313 C C . PRO A 1 172 ? 13.955 3.453 -12.612 1.00 93.19 172 PRO A C 1
ATOM 1315 O O . PRO A 1 172 ? 13.274 2.625 -13.218 1.00 93.19 172 PRO A O 1
ATOM 1318 N N . ASN A 1 173 ? 15.267 3.301 -12.413 1.00 94.12 173 ASN A N 1
ATOM 1319 C CA . ASN A 1 173 ? 16.063 2.175 -12.905 1.00 94.12 173 ASN A CA 1
ATOM 1320 C C . ASN A 1 173 ? 16.440 1.178 -11.800 1.00 94.12 173 ASN A C 1
ATOM 1322 O O . ASN A 1 173 ? 17.191 0.241 -12.063 1.00 94.12 173 ASN A O 1
ATOM 1326 N N . GLU A 1 174 ? 15.939 1.367 -10.579 1.00 94.12 174 GLU A N 1
ATOM 1327 C CA . GLU A 1 174 ? 16.238 0.484 -9.457 1.00 94.12 174 GLU A CA 1
ATOM 1328 C C . GLU A 1 174 ? 15.093 -0.473 -9.152 1.00 94.12 174 GLU A C 1
ATOM 1330 O O . GLU A 1 174 ? 13.915 -0.125 -9.242 1.00 94.12 174 GLU A O 1
ATOM 1335 N N . SER A 1 175 ? 15.459 -1.685 -8.734 1.00 95.56 175 SER A N 1
ATOM 1336 C CA . SER A 1 175 ? 14.512 -2.635 -8.162 1.00 95.56 175 SER A CA 1
ATOM 1337 C C . SER A 1 175 ? 13.896 -2.060 -6.887 1.00 95.56 175 SER A C 1
ATOM 1339 O O . SER A 1 175 ? 14.592 -1.503 -6.036 1.00 95.56 175 SER A O 1
ATOM 1341 N N . ILE A 1 176 ? 12.602 -2.310 -6.686 1.00 94.25 176 ILE A N 1
ATOM 1342 C CA . ILE A 1 176 ? 11.918 -2.019 -5.417 1.00 94.25 176 ILE A CA 1
ATOM 1343 C C . ILE A 1 176 ? 12.573 -2.694 -4.208 1.00 94.25 176 ILE A C 1
ATOM 1345 O O . ILE A 1 176 ? 12.380 -2.248 -3.080 1.00 94.25 176 ILE A O 1
ATOM 1349 N N . ASN A 1 177 ? 13.374 -3.744 -4.404 1.00 94.56 177 ASN A N 1
ATOM 1350 C CA . ASN A 1 177 ? 14.135 -4.348 -3.318 1.00 94.56 177 ASN A CA 1
ATOM 1351 C C . ASN A 1 177 ? 15.176 -3.414 -2.713 1.00 94.56 177 ASN A C 1
ATOM 1353 O O . ASN A 1 177 ? 15.538 -3.623 -1.556 1.00 94.56 177 ASN A O 1
ATOM 1357 N N . ASN A 1 178 ? 15.613 -2.385 -3.435 1.00 95.00 178 ASN A N 1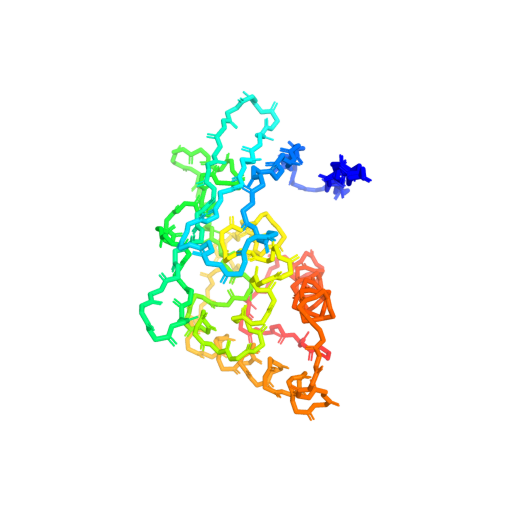
ATOM 1358 C CA . ASN A 1 178 ? 16.576 -1.399 -2.954 1.00 95.00 178 ASN A CA 1
ATOM 1359 C C . ASN A 1 178 ? 15.922 -0.233 -2.215 1.00 95.00 178 ASN A C 1
ATOM 1361 O O . ASN A 1 178 ? 16.644 0.599 -1.672 1.00 95.00 178 ASN A O 1
ATOM 1365 N N . VAL A 1 179 ? 14.584 -0.199 -2.131 1.00 93.38 179 VAL A N 1
ATOM 1366 C CA . VAL A 1 179 ? 13.873 0.892 -1.464 1.00 93.38 179 VAL A CA 1
ATOM 1367 C C . VAL A 1 179 ? 14.445 1.148 -0.072 1.00 93.38 179 VAL A C 1
ATOM 1369 O O . VAL A 1 179 ? 14.662 0.216 0.721 1.00 93.38 179 VAL A O 1
ATOM 1372 N N . ILE A 1 180 ? 14.683 2.429 0.197 1.00 91.19 180 ILE A N 1
ATOM 1373 C CA . ILE A 1 180 ? 15.033 2.945 1.513 1.00 91.19 180 ILE A CA 1
ATOM 1374 C C . ILE A 1 180 ? 13.745 3.500 2.106 1.00 91.19 180 ILE A C 1
ATOM 1376 O O . ILE A 1 180 ? 13.188 4.476 1.603 1.00 91.19 180 ILE A O 1
ATOM 1380 N N . ILE A 1 181 ? 13.250 2.826 3.138 1.00 87.94 181 ILE A N 1
ATOM 1381 C CA . ILE A 1 181 ? 12.049 3.231 3.859 1.00 87.94 181 ILE A CA 1
ATOM 1382 C C . ILE A 1 181 ? 12.511 4.055 5.069 1.00 87.94 181 ILE A C 1
ATOM 1384 O O . ILE A 1 181 ? 13.224 3.493 5.903 1.00 87.94 181 ILE A O 1
ATOM 1388 N N . PRO A 1 182 ? 12.188 5.358 5.136 1.00 68.44 182 PRO A N 1
ATOM 1389 C CA . PRO A 1 182 ? 12.541 6.208 6.273 1.00 68.44 182 PRO A CA 1
ATOM 1390 C C . PRO A 1 182 ? 11.754 5.823 7.530 1.00 68.44 182 PRO A C 1
ATOM 1392 O O . PRO A 1 182 ? 10.643 5.265 7.401 1.00 68.44 182 PRO A O 1
#

pLDDT: mean 83.31, std 20.03, range [27.34, 98.25]